Protein AF-A0A8S0Q6V1-F1 (afdb_monomer_lite)

Secondary structure (DSSP, 8-state):
------GGGSS-HHHHHHHHHHHHHHHHHHHHHHHHHHHHHHHHHHHHHTT----TTSS--

Organism: NCBI:txid158383

Foldseek 3Di:
DDPPPPPCVPQDPVNVVVVVVVVVVVVVVVVPVVVVVVVVVVVCCVVVVVPPPPPVVVVPD

pLDDT: mean 73.83, std 14.75, range [43.44, 91.75]

Sequence (61 aa):
MGKKNGIFCYADRVDKFLMFFGTLGSIGDGLQIPLMMFVLSAVINEYGNFNSSVSIHTVDK

InterPro domains:
  IPR036640 ABC transporter type 1, transmembrane domain superfamily [G3DSA:1.20.1560.10] (5-61)

Structure (mmCIF, N/CA/C/O backbone):
data_AF-A0A8S0Q6V1-F1
#
_entry.id   AF-A0A8S0Q6V1-F1
#
loop_
_atom_site.group_PDB
_atom_site.id
_atom_site.type_symbol
_atom_site.label_atom_id
_atom_site.label_alt_id
_atom_site.label_comp_id
_atom_site.label_asym_id
_atom_site.label_entity_id
_atom_site.label_seq_id
_atom_site.pdbx_PDB_ins_code
_atom_site.Cartn_x
_atom_site.Cartn_y
_atom_site.Cartn_z
_atom_site.occupancy
_atom_site.B_iso_or_equiv
_atom_site.auth_seq_id
_atom_site.auth_comp_id
_atom_site.auth_asym_id
_atom_site.auth_atom_id
_atom_site.pdbx_PDB_model_num
ATOM 1 N N . MET A 1 1 ? -9.626 -13.532 33.779 1.00 43.44 1 MET A N 1
ATOM 2 C CA . MET A 1 1 ? -9.773 -13.354 32.316 1.00 43.44 1 MET A CA 1
ATOM 3 C C . MET A 1 1 ? -9.860 -11.858 32.034 1.00 43.44 1 MET A C 1
ATOM 5 O O . MET A 1 1 ? -10.852 -11.244 32.399 1.00 43.44 1 MET A O 1
ATOM 9 N N . GLY A 1 2 ? -8.777 -11.242 31.550 1.00 47.12 2 GLY A N 1
ATOM 10 C CA . GLY A 1 2 ? -8.657 -9.782 31.443 1.00 47.12 2 GLY A CA 1
ATOM 11 C C . GLY A 1 2 ? -9.708 -9.177 30.510 1.00 47.12 2 GLY A C 1
ATOM 12 O O . GLY A 1 2 ? -9.746 -9.506 29.324 1.00 47.12 2 GLY A O 1
ATOM 13 N N . LYS A 1 3 ? -10.563 -8.301 31.051 1.00 54.12 3 LYS A N 1
ATOM 14 C CA . LYS A 1 3 ? -11.523 -7.491 30.291 1.00 54.12 3 LYS A CA 1
ATOM 15 C C . LYS A 1 3 ? -10.747 -6.6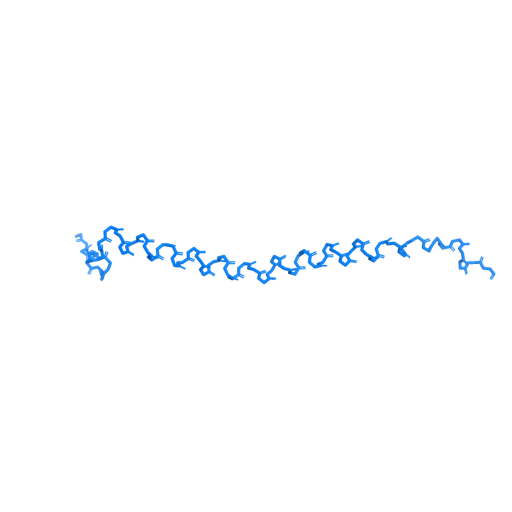02 29.322 1.00 54.12 3 LYS A C 1
ATOM 17 O O . LYS A 1 3 ? -10.177 -5.591 29.719 1.00 54.12 3 LYS A O 1
ATOM 22 N N . LYS A 1 4 ? -10.744 -6.974 28.042 1.00 55.66 4 LYS A N 1
ATOM 23 C CA . LYS A 1 4 ? -10.325 -6.116 26.926 1.00 55.66 4 LYS A CA 1
ATOM 24 C C . LYS A 1 4 ? -11.396 -5.042 26.698 1.00 55.66 4 LYS A C 1
ATOM 26 O O . LYS A 1 4 ? -11.994 -4.966 25.632 1.00 55.66 4 LYS A O 1
ATOM 31 N N . ASN A 1 5 ? -11.685 -4.234 27.711 1.00 55.62 5 ASN A N 1
ATOM 32 C CA . ASN A 1 5 ? -12.632 -3.124 27.617 1.00 55.62 5 ASN A CA 1
ATOM 33 C C . ASN A 1 5 ? -11.943 -1.893 27.016 1.00 55.62 5 ASN A C 1
ATOM 35 O O . ASN A 1 5 ? -11.977 -0.810 27.590 1.00 55.62 5 ASN A O 1
ATOM 39 N N . GLY A 1 6 ? -11.272 -2.077 25.878 1.00 64.69 6 GLY A N 1
ATOM 40 C CA . GLY A 1 6 ? -10.703 -0.968 25.123 1.00 64.69 6 GLY A CA 1
ATOM 41 C C . GLY A 1 6 ? -11.812 -0.114 24.509 1.00 64.69 6 GLY A C 1
ATOM 42 O O . GLY A 1 6 ? -12.909 -0.608 24.252 1.00 64.69 6 GLY A O 1
ATOM 43 N N . ILE A 1 7 ? -11.499 1.153 24.238 1.00 62.44 7 ILE A N 1
ATOM 44 C CA . ILE A 1 7 ? -12.380 2.199 23.677 1.00 62.44 7 ILE A CA 1
ATOM 45 C C . ILE A 1 7 ? -13.165 1.709 22.429 1.00 62.44 7 ILE A C 1
ATOM 47 O O . ILE A 1 7 ? -14.281 2.139 22.167 1.00 62.44 7 ILE A O 1
ATOM 51 N N . PHE A 1 8 ? -12.645 0.696 21.729 1.00 59.56 8 PHE A N 1
ATOM 52 C CA . PHE A 1 8 ? -13.259 -0.024 20.603 1.00 59.56 8 PHE A CA 1
ATOM 53 C C . PHE A 1 8 ? -14.479 -0.913 20.921 1.00 59.56 8 PHE A C 1
ATOM 55 O O . PHE A 1 8 ? -15.053 -1.510 20.004 1.00 59.56 8 PHE A O 1
ATOM 62 N N . CYS A 1 9 ? -14.848 -1.070 22.194 1.00 59.31 9 CYS A N 1
ATOM 63 C CA . CYS A 1 9 ? -16.048 -1.805 22.609 1.00 59.31 9 CYS A CA 1
ATOM 64 C C . CYS A 1 9 ? -17.314 -0.928 22.553 1.00 59.31 9 CYS A C 1
ATOM 66 O O . CYS A 1 9 ? -18.416 -1.463 22.513 1.00 59.31 9 CYS A O 1
ATOM 68 N N . TYR A 1 10 ? -17.145 0.401 22.528 1.00 58.28 10 TYR A N 1
ATOM 69 C CA . TYR A 1 10 ? -18.233 1.377 22.377 1.00 58.28 10 TYR A CA 1
ATOM 70 C C . TYR A 1 10 ? -18.478 1.772 20.911 1.00 58.28 10 TYR A C 1
ATOM 72 O O . TYR A 1 10 ? -19.485 2.391 20.594 1.00 58.28 10 TYR A O 1
ATOM 80 N N . ALA A 1 11 ? -17.551 1.413 20.018 1.00 59.38 11 ALA A N 1
ATOM 81 C CA . ALA A 1 11 ? -17.690 1.616 18.586 1.00 59.38 11 ALA A CA 1
ATOM 82 C C . ALA A 1 11 ? -18.712 0.617 18.036 1.00 59.38 11 ALA A C 1
ATOM 84 O O . ALA A 1 11 ? -18.497 -0.603 18.090 1.00 59.38 11 ALA A O 1
ATOM 85 N N . ASP A 1 12 ? -19.816 1.149 17.522 1.00 65.38 12 ASP A N 1
ATOM 86 C CA . ASP A 1 12 ? -20.863 0.363 16.889 1.00 65.38 12 ASP A CA 1
ATOM 87 C C . ASP A 1 12 ? -20.314 -0.369 15.652 1.00 65.38 12 ASP A C 1
ATOM 89 O O . ASP A 1 12 ? -19.223 -0.069 15.148 1.00 65.38 12 ASP A O 1
ATOM 93 N N . ARG A 1 13 ? -21.050 -1.359 15.137 1.00 69.81 13 ARG A N 1
ATOM 94 C CA . ARG A 1 13 ? -20.566 -2.190 14.017 1.00 69.81 13 ARG A CA 1
ATOM 95 C C . ARG A 1 13 ? -20.159 -1.318 12.812 1.00 69.81 13 ARG A C 1
ATOM 97 O O . ARG A 1 13 ? -19.179 -1.633 12.144 1.00 69.81 13 ARG A O 1
ATOM 104 N N . VAL A 1 14 ? -20.855 -0.194 12.616 1.00 77.88 14 VAL A N 1
ATOM 105 C CA . VAL A 1 14 ? -20.597 0.837 11.595 1.00 77.88 14 VAL A CA 1
ATOM 106 C C . VAL A 1 14 ? -19.285 1.597 11.826 1.00 77.88 14 VAL A C 1
ATOM 108 O O . VAL A 1 14 ?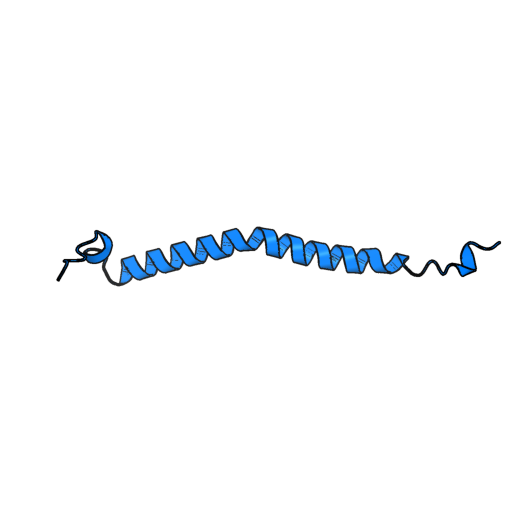 -18.505 1.725 10.887 1.00 77.88 14 VAL A O 1
ATOM 111 N N . ASP A 1 15 ? -18.973 2.022 13.052 1.00 78.19 15 ASP A N 1
ATOM 112 C CA . ASP A 1 15 ? -17.715 2.727 13.362 1.00 78.19 15 ASP A CA 1
ATOM 113 C C . ASP A 1 15 ? -16.491 1.843 13.103 1.00 78.19 15 ASP A C 1
ATOM 115 O O . ASP A 1 15 ? -15.468 2.301 12.590 1.00 78.19 15 ASP A O 1
ATOM 119 N N . LYS A 1 16 ? -16.606 0.541 13.386 1.00 77.12 16 LYS A N 1
ATOM 120 C CA . LYS A 1 16 ? -15.567 -0.442 13.042 1.00 77.12 16 LYS A CA 1
ATOM 121 C C . LYS A 1 16 ? -15.371 -0.583 11.534 1.00 77.12 16 LYS A C 1
ATOM 123 O O . LYS A 1 16 ? -14.231 -0.708 11.090 1.00 77.12 16 LYS A O 1
ATOM 128 N N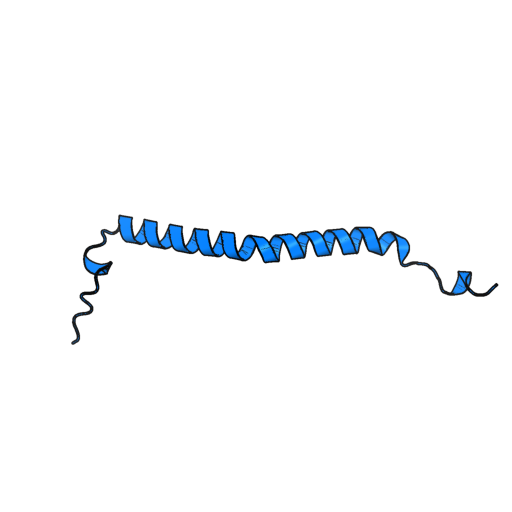 . PHE A 1 17 ? -16.455 -0.547 10.756 1.00 85.31 17 PHE A N 1
ATOM 129 C CA . PHE A 1 17 ? -16.369 -0.541 9.295 1.00 85.31 17 PHE A CA 1
ATOM 130 C C . PHE A 1 17 ? -15.734 0.751 8.776 1.00 85.31 17 PHE A C 1
ATOM 132 O O . PHE A 1 17 ? -14.857 0.673 7.920 1.00 85.31 17 PHE A O 1
ATOM 139 N N . LEU A 1 18 ? -16.101 1.918 9.317 1.00 85.88 18 LEU A N 1
ATOM 140 C CA . LEU A 1 18 ? -15.484 3.190 8.929 1.00 85.88 18 LEU A CA 1
ATOM 141 C C . LEU A 1 18 ? -13.983 3.214 9.230 1.00 85.88 18 LEU A C 1
ATOM 143 O O . LEU A 1 18 ? -13.201 3.621 8.375 1.00 85.88 18 LEU A O 1
ATOM 147 N N . MET A 1 19 ? -13.560 2.738 10.405 1.00 86.00 19 MET A N 1
ATOM 148 C CA . MET A 1 19 ? -12.135 2.651 10.740 1.00 86.00 19 MET A CA 1
ATOM 149 C C . MET A 1 19 ? -11.386 1.693 9.810 1.00 86.00 19 MET A C 1
ATOM 151 O O . MET A 1 19 ? -10.271 2.001 9.402 1.00 86.00 19 MET A O 1
ATOM 155 N N . PHE A 1 20 ? -11.999 0.568 9.433 1.00 87.50 20 PHE A N 1
ATOM 156 C CA . PHE A 1 20 ? -11.412 -0.367 8.474 1.00 87.50 20 PHE A CA 1
ATOM 157 C C . PHE A 1 20 ? -11.270 0.242 7.075 1.00 87.50 20 PHE A C 1
ATOM 159 O O . PHE A 1 20 ? -10.220 0.119 6.456 1.00 87.50 20 PHE A O 1
ATOM 166 N N . PHE A 1 21 ? -12.293 0.939 6.577 1.00 90.06 21 PHE A N 1
ATOM 167 C CA . PHE A 1 21 ? -12.201 1.636 5.292 1.00 90.06 21 PHE A CA 1
ATOM 168 C C . PHE A 1 21 ? -11.183 2.780 5.326 1.00 90.06 21 PHE A C 1
ATOM 170 O O . PHE A 1 21 ? -10.455 2.968 4.354 1.00 90.06 21 PHE A O 1
ATOM 177 N N . GLY A 1 22 ? -11.087 3.503 6.445 1.00 88.38 22 GLY A N 1
ATOM 178 C CA . GLY A 1 22 ? -10.086 4.548 6.643 1.00 88.38 22 GLY A CA 1
ATOM 179 C C . GLY A 1 22 ? -8.659 4.004 6.581 1.00 88.38 22 GLY A C 1
ATOM 180 O O . GLY A 1 22 ? -7.826 4.554 5.865 1.00 88.38 22 GLY A O 1
ATOM 181 N N . THR A 1 23 ? -8.380 2.884 7.256 1.00 89.38 23 THR A N 1
ATOM 182 C CA . THR A 1 23 ? -7.050 2.259 7.198 1.00 89.38 23 THR A CA 1
ATOM 183 C C . THR A 1 23 ? -6.747 1.673 5.822 1.00 89.38 23 THR A C 1
ATOM 185 O O . THR A 1 23 ? -5.624 1.822 5.343 1.00 89.38 23 THR A O 1
ATOM 188 N N . LEU A 1 24 ? -7.731 1.065 5.153 1.00 91.75 24 LEU A N 1
ATOM 189 C CA . LEU A 1 24 ? -7.572 0.567 3.784 1.00 91.75 24 LEU A CA 1
ATOM 190 C C . LEU A 1 24 ? -7.274 1.707 2.798 1.00 91.75 24 LEU A C 1
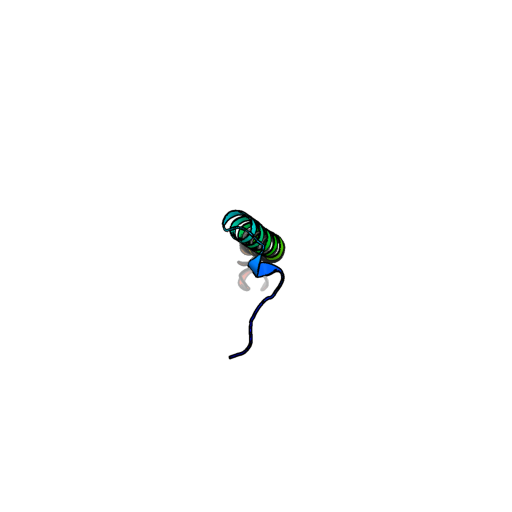ATOM 192 O O . LEU A 1 24 ? -6.407 1.563 1.938 1.00 91.75 24 LEU A O 1
ATOM 196 N N . GLY A 1 25 ? -7.951 2.848 2.956 1.00 88.69 25 GLY A N 1
ATOM 197 C CA . GLY A 1 25 ? -7.715 4.060 2.173 1.00 88.69 25 GLY A CA 1
ATOM 198 C C . GLY A 1 25 ? -6.299 4.603 2.361 1.00 88.69 25 GLY A C 1
ATOM 199 O O . GLY A 1 25 ? -5.614 4.860 1.376 1.00 88.69 25 GLY A O 1
ATOM 200 N N . SER A 1 26 ? -5.814 4.689 3.604 1.00 91.19 26 SER A N 1
ATOM 201 C CA . SER A 1 26 ? -4.433 5.116 3.879 1.00 91.19 26 SER A CA 1
ATOM 202 C C . SER A 1 26 ? -3.378 4.138 3.352 1.00 91.19 26 SER A C 1
ATOM 204 O O . SER A 1 26 ? -2.305 4.568 2.936 1.00 91.19 26 SER A O 1
ATOM 206 N N . ILE A 1 27 ? -3.663 2.832 3.336 1.00 91.75 27 ILE A N 1
ATOM 207 C CA . ILE A 1 27 ? -2.778 1.837 2.709 1.00 91.75 27 ILE A CA 1
ATOM 208 C C . ILE A 1 27 ? -2.738 2.042 1.190 1.00 91.75 27 ILE A C 1
ATOM 210 O O . ILE A 1 27 ? -1.657 2.021 0.606 1.00 91.75 27 ILE A O 1
ATOM 214 N N . GLY A 1 28 ? -3.892 2.261 0.554 1.00 87.75 28 GLY A N 1
ATOM 215 C CA . GLY A 1 28 ? -3.971 2.550 -0.879 1.00 87.75 28 GLY A CA 1
ATOM 216 C C . GLY A 1 28 ? -3.196 3.812 -1.268 1.00 87.75 28 GLY A C 1
ATOM 217 O O . GLY A 1 28 ? -2.415 3.778 -2.215 1.00 87.75 28 GLY A O 1
ATOM 218 N N . ASP A 1 29 ? -3.347 4.883 -0.489 1.00 87.69 29 ASP A N 1
ATOM 219 C CA . ASP A 1 29 ? -2.622 6.145 -0.677 1.00 87.69 29 ASP A CA 1
ATOM 220 C C . ASP A 1 29 ? -1.101 5.965 -0.495 1.00 87.69 29 ASP A C 1
ATOM 222 O O . ASP A 1 29 ? -0.307 6.373 -1.343 1.00 87.69 29 ASP A O 1
ATOM 226 N N . GLY A 1 30 ? -0.677 5.217 0.531 1.00 86.00 30 GLY A N 1
ATOM 227 C CA . GLY A 1 30 ? 0.738 4.891 0.746 1.00 86.00 30 GLY A CA 1
ATOM 228 C C . GLY A 1 30 ? 1.360 4.039 -0.369 1.00 86.00 30 GLY A C 1
ATOM 229 O O . GLY A 1 30 ? 2.548 4.176 -0.669 1.00 86.00 30 GLY A O 1
ATOM 230 N N . LEU A 1 31 ? 0.567 3.181 -1.020 1.00 88.44 31 LEU A N 1
ATOM 231 C CA . LEU A 1 31 ? 1.000 2.357 -2.154 1.00 88.44 31 LEU A CA 1
ATOM 232 C C . LEU A 1 31 ? 0.965 3.102 -3.499 1.00 88.44 31 LEU A C 1
ATOM 234 O O . LEU A 1 31 ? 1.557 2.621 -4.469 1.00 88.44 31 LEU A O 1
ATOM 238 N N . GLN A 1 32 ? 0.339 4.278 -3.575 1.00 88.38 32 GLN A N 1
ATOM 239 C CA . GLN A 1 32 ? 0.267 5.069 -4.805 1.00 88.38 32 GLN A CA 1
ATOM 240 C C . GLN A 1 32 ? 1.656 5.506 -5.294 1.00 88.38 32 GLN A C 1
ATOM 242 O O . GLN A 1 32 ? 1.948 5.416 -6.487 1.00 88.38 32 GLN A O 1
ATOM 247 N N . ILE A 1 33 ? 2.528 5.942 -4.380 1.00 87.00 33 ILE A N 1
ATOM 248 C CA . ILE A 1 33 ? 3.888 6.407 -4.695 1.00 87.00 33 ILE A CA 1
ATOM 249 C C . ILE A 1 33 ? 4.756 5.309 -5.348 1.00 87.00 33 ILE A C 1
ATOM 251 O O . ILE A 1 33 ? 5.283 5.549 -6.439 1.00 87.00 33 ILE A O 1
ATOM 255 N N . PRO A 1 34 ? 4.902 4.098 -4.769 1.00 85.06 34 PRO A N 1
ATOM 256 C CA . PRO A 1 34 ? 5.690 3.037 -5.397 1.00 85.06 34 PRO A CA 1
ATOM 257 C C . PRO A 1 34 ? 5.058 2.508 -6.692 1.00 85.06 34 PRO A C 1
ATOM 259 O O . PRO A 1 34 ? 5.789 2.196 -7.632 1.00 85.06 34 PRO A O 1
ATOM 262 N N . LEU A 1 35 ? 3.723 2.449 -6.787 1.00 86.38 35 LEU A N 1
ATOM 263 C CA . LEU A 1 35 ? 3.040 2.045 -8.022 1.00 86.38 35 LEU A CA 1
ATOM 264 C C . LEU A 1 35 ? 3.292 3.030 -9.166 1.00 86.38 35 LEU A C 1
ATOM 266 O O . LEU A 1 35 ? 3.609 2.606 -10.277 1.00 86.38 35 LEU A O 1
ATOM 270 N N . MET A 1 36 ? 3.204 4.336 -8.899 1.00 86.75 36 MET A N 1
ATOM 271 C CA . MET A 1 36 ? 3.502 5.359 -9.901 1.00 86.75 36 MET A CA 1
ATOM 272 C C . MET A 1 36 ? 4.958 5.258 -10.373 1.00 86.75 36 MET A C 1
ATOM 274 O O . MET A 1 36 ? 5.215 5.325 -11.573 1.00 86.75 36 MET A O 1
ATOM 278 N N . MET A 1 37 ? 5.903 5.036 -9.455 1.00 87.00 37 MET A N 1
ATOM 279 C CA . MET A 1 37 ? 7.315 4.856 -9.799 1.00 87.00 37 MET A CA 1
ATOM 280 C C . MET A 1 37 ? 7.560 3.588 -10.631 1.00 87.00 37 MET A C 1
ATOM 282 O O . MET A 1 37 ? 8.350 3.622 -11.573 1.00 87.00 37 MET A O 1
ATOM 286 N N . PHE A 1 38 ? 6.860 2.490 -10.338 1.00 89.25 38 PHE A N 1
ATOM 287 C CA . PHE A 1 38 ? 6.940 1.253 -11.118 1.00 89.25 38 PHE A CA 1
ATOM 288 C C . PHE A 1 38 ? 6.421 1.436 -12.549 1.00 89.25 38 PHE A C 1
ATOM 290 O O . PHE A 1 38 ? 7.102 1.069 -13.506 1.00 89.25 38 PHE A O 1
ATOM 297 N N . VAL A 1 39 ? 5.249 2.057 -12.709 1.00 88.88 39 VAL A N 1
ATOM 298 C CA . VAL A 1 39 ? 4.678 2.352 -14.034 1.00 88.88 39 VAL A CA 1
ATOM 299 C C . VAL A 1 39 ? 5.591 3.297 -14.811 1.00 88.88 39 VAL A C 1
ATOM 301 O O . VAL A 1 39 ? 5.897 3.033 -15.971 1.00 88.88 39 VAL A O 1
ATOM 304 N N . LEU A 1 40 ? 6.091 4.355 -14.167 1.00 87.56 40 LEU A N 1
ATOM 305 C CA . LEU A 1 40 ? 7.046 5.276 -14.778 1.00 87.56 40 LEU A CA 1
ATOM 306 C C . LEU A 1 40 ? 8.320 4.545 -15.226 1.00 87.56 40 LEU A C 1
ATOM 308 O O . LEU A 1 40 ? 8.801 4.786 -16.327 1.00 87.56 40 LEU A O 1
ATOM 312 N N . SER A 1 41 ? 8.849 3.629 -14.412 1.00 86.81 41 SER A N 1
ATOM 313 C CA . SER A 1 41 ? 10.022 2.826 -14.765 1.00 86.81 41 SER A CA 1
ATOM 314 C C . SER A 1 41 ? 9.764 1.916 -15.966 1.00 86.81 41 SER A C 1
ATOM 316 O O . SER A 1 41 ? 10.647 1.773 -16.808 1.00 86.81 41 SER A O 1
ATOM 318 N N . ALA A 1 42 ? 8.582 1.304 -16.058 1.00 86.38 42 ALA A N 1
ATOM 319 C CA . ALA A 1 42 ? 8.205 0.476 -17.202 1.00 86.38 42 ALA A CA 1
ATOM 320 C C . ALA A 1 42 ? 8.127 1.315 -18.485 1.00 86.38 42 ALA A C 1
ATOM 322 O O . ALA A 1 42 ? 8.707 0.942 -19.502 1.00 86.38 42 ALA A O 1
ATOM 323 N N . VAL A 1 43 ? 7.507 2.495 -18.394 1.00 86.25 43 VAL A N 1
ATOM 324 C CA . VAL A 1 43 ? 7.458 3.481 -19.478 1.00 86.25 43 VAL A CA 1
ATOM 325 C C . VAL A 1 43 ? 8.875 3.892 -19.890 1.00 86.25 43 VAL A C 1
ATOM 327 O O . VAL A 1 43 ? 9.235 3.751 -21.054 1.00 86.25 43 VAL A O 1
ATOM 330 N N . ILE A 1 44 ? 9.723 4.326 -18.954 1.00 85.00 44 ILE A N 1
ATOM 331 C CA . ILE A 1 44 ? 11.113 4.719 -19.238 1.00 85.00 44 ILE A CA 1
ATOM 332 C C . ILE A 1 44 ? 11.894 3.577 -19.895 1.00 85.00 44 ILE A C 1
ATOM 334 O O . ILE A 1 44 ? 12.631 3.821 -20.847 1.00 85.00 44 ILE A O 1
ATOM 338 N N . ASN A 1 45 ? 11.739 2.341 -19.419 1.00 84.44 45 ASN A N 1
ATOM 339 C CA . ASN A 1 45 ? 12.411 1.182 -19.996 1.00 84.44 45 ASN A CA 1
ATOM 340 C C . ASN A 1 45 ? 11.958 0.929 -21.440 1.00 84.44 45 ASN A C 1
ATOM 342 O O . ASN A 1 45 ? 12.791 0.667 -22.300 1.00 84.44 45 ASN A O 1
ATOM 346 N N . GLU A 1 46 ? 10.664 1.053 -21.730 1.00 82.12 46 GLU A N 1
ATOM 347 C CA . GLU A 1 46 ? 10.125 0.871 -23.080 1.00 82.12 46 GLU A CA 1
ATOM 348 C C . GLU A 1 46 ? 10.578 1.979 -24.041 1.00 82.12 46 GLU A C 1
ATOM 350 O O . GLU A 1 46 ? 11.041 1.686 -25.143 1.00 82.12 46 GLU A O 1
ATOM 355 N N . TYR A 1 47 ? 10.562 3.240 -23.598 1.00 76.12 47 TYR A N 1
ATOM 356 C CA . TYR A 1 47 ? 11.095 4.370 -24.368 1.00 76.12 47 TYR A CA 1
ATOM 357 C C . TYR A 1 47 ? 12.623 4.297 -24.551 1.00 76.12 47 TYR A C 1
ATOM 359 O O . TYR A 1 47 ? 13.135 4.640 -25.617 1.00 76.12 47 TYR A O 1
ATOM 367 N N . GLY A 1 48 ? 13.363 3.841 -23.539 1.00 70.81 48 GLY A N 1
ATOM 368 C CA . GLY A 1 48 ? 14.820 3.696 -23.582 1.00 70.81 48 GLY A CA 1
ATOM 369 C C . GLY A 1 48 ? 15.289 2.539 -24.466 1.00 70.81 48 GLY A C 1
ATOM 370 O O . GLY A 1 48 ? 16.341 2.638 -25.099 1.00 70.81 48 GLY A O 1
ATOM 371 N N . ASN A 1 49 ? 14.492 1.471 -24.579 1.00 65.25 49 ASN A N 1
ATOM 372 C CA . ASN A 1 49 ? 14.880 0.277 -25.328 1.00 65.25 49 ASN A CA 1
ATOM 373 C C . ASN A 1 49 ? 14.884 0.468 -26.858 1.00 65.25 49 ASN A C 1
ATOM 375 O O . ASN A 1 49 ? 15.496 -0.319 -27.578 1.00 65.25 49 ASN A O 1
ATOM 379 N N . PHE A 1 50 ? 14.279 1.545 -27.374 1.00 57.94 50 PHE A N 1
ATOM 380 C CA . PHE A 1 50 ? 14.348 1.890 -28.801 1.00 57.94 50 PHE A CA 1
ATOM 381 C C . PHE A 1 50 ? 15.751 2.327 -29.273 1.00 57.94 50 PHE A C 1
ATOM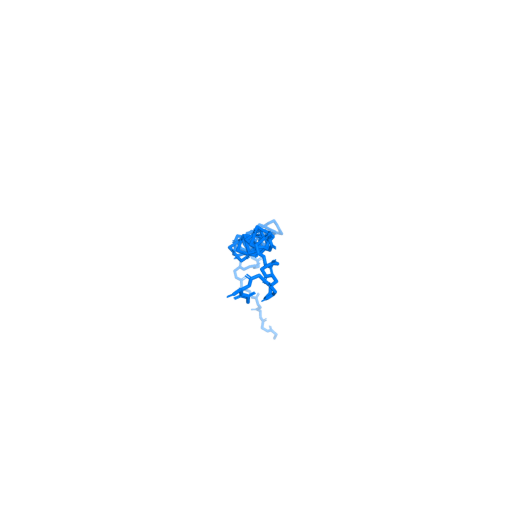 383 O O . PHE A 1 50 ? 15.985 2.364 -30.478 1.00 57.94 50 PHE A O 1
ATOM 390 N N . ASN A 1 51 ? 16.699 2.611 -28.367 1.00 55.88 51 ASN A N 1
ATOM 391 C CA . ASN A 1 51 ? 18.079 2.999 -28.710 1.00 55.88 51 ASN A CA 1
ATOM 392 C C . ASN A 1 51 ? 19.145 1.929 -28.383 1.00 55.88 51 ASN A C 1
ATOM 394 O O . ASN A 1 51 ? 20.333 2.164 -28.597 1.00 55.88 51 ASN A O 1
ATOM 398 N N . SER A 1 52 ? 18.761 0.745 -27.893 1.00 55.75 52 SER A N 1
ATOM 399 C CA . SER A 1 52 ? 19.716 -0.252 -27.371 1.00 55.75 52 SER A CA 1
ATOM 400 C C . SER A 1 52 ? 20.331 -1.190 -28.413 1.00 55.75 52 SER A C 1
ATOM 402 O O . SER A 1 52 ? 21.134 -2.044 -28.047 1.00 55.75 52 SER A O 1
ATOM 404 N N . SER A 1 53 ? 19.988 -1.077 -29.699 1.00 54.47 53 SER A N 1
ATOM 405 C CA . SER A 1 53 ? 20.671 -1.837 -30.757 1.00 54.47 53 SER A CA 1
ATOM 406 C C . SER A 1 53 ? 21.710 -0.978 -31.475 1.00 54.47 53 SER A C 1
ATOM 408 O O . SER A 1 53 ? 21.789 -0.951 -32.700 1.00 54.47 53 SER A O 1
ATOM 410 N N . VAL A 1 54 ? 22.554 -0.274 -30.716 1.00 58.97 54 VAL A N 1
ATOM 411 C CA . VAL A 1 54 ? 23.862 0.120 -31.250 1.00 58.97 54 VAL A CA 1
ATOM 412 C C . VAL A 1 54 ? 24.706 -1.148 -31.255 1.00 58.97 54 VAL A C 1
ATOM 414 O O . VAL A 1 54 ? 25.430 -1.453 -30.310 1.00 58.97 54 VAL A O 1
ATOM 417 N N . SER A 1 55 ? 24.527 -1.951 -32.306 1.00 51.88 55 SER A N 1
ATOM 418 C CA . SER A 1 55 ? 25.400 -3.079 -32.597 1.00 51.88 55 SER A CA 1
ATOM 419 C C . SER A 1 55 ? 26.840 -2.576 -32.555 1.00 51.88 55 SER A C 1
ATOM 421 O O . SER A 1 55 ? 27.184 -1.630 -33.267 1.00 51.88 55 SER A O 1
ATOM 423 N N . ILE A 1 56 ? 27.687 -3.217 -31.745 1.00 58.91 56 ILE A N 1
ATOM 424 C CA . ILE A 1 56 ? 29.129 -2.930 -31.655 1.00 58.91 56 ILE A CA 1
ATOM 425 C C . ILE A 1 56 ? 29.824 -3.076 -33.029 1.00 58.91 56 ILE A C 1
ATOM 427 O O . ILE A 1 56 ? 30.935 -2.608 -33.228 1.00 58.91 56 ILE A O 1
ATOM 431 N N . HIS A 1 57 ? 29.122 -3.601 -34.036 1.00 56.84 57 HIS A N 1
ATOM 432 C CA . HIS A 1 57 ? 29.525 -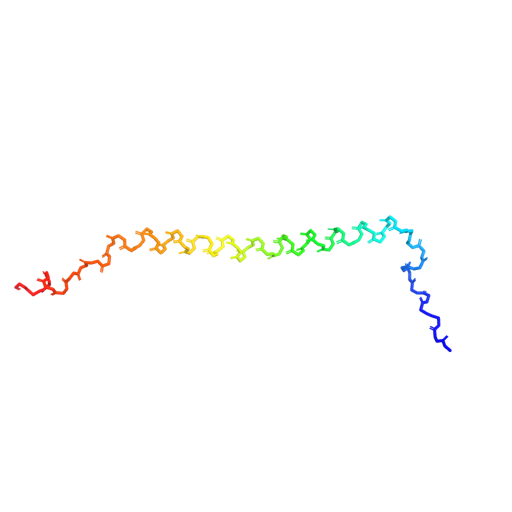3.579 -35.438 1.00 56.84 57 HIS A CA 1
ATOM 433 C C . HIS A 1 57 ? 29.436 -2.190 -36.126 1.00 56.84 57 HIS A C 1
ATOM 435 O O . HIS A 1 57 ? 29.891 -2.043 -37.254 1.00 56.84 57 HIS A O 1
ATOM 441 N N . THR A 1 58 ? 28.836 -1.161 -35.511 1.00 55.88 58 THR A N 1
ATOM 442 C CA . THR A 1 58 ? 28.804 0.218 -36.070 1.00 55.88 58 THR A CA 1
ATOM 443 C C . THR A 1 58 ? 29.935 1.101 -35.530 1.00 55.88 58 THR A C 1
ATOM 445 O O . THR A 1 58 ? 30.251 2.126 -36.128 1.00 55.88 58 THR A O 1
ATOM 448 N N . VAL A 1 59 ? 30.548 0.717 -34.405 1.00 61.94 59 VAL A N 1
ATOM 449 C CA . VAL A 1 59 ? 31.627 1.481 -33.748 1.00 61.94 59 VAL A CA 1
ATOM 450 C C . VAL A 1 59 ? 33.032 1.043 -34.168 1.00 61.94 59 VAL A C 1
ATOM 452 O O . VAL A 1 59 ? 33.988 1.735 -33.835 1.00 61.94 59 VAL A O 1
ATOM 455 N N . ASP A 1 60 ? 33.158 -0.040 -34.938 1.00 55.66 60 ASP A N 1
ATOM 456 C CA . ASP A 1 60 ? 34.406 -0.413 -35.609 1.00 55.66 60 ASP A CA 1
ATOM 457 C C . ASP A 1 60 ? 34.367 0.125 -37.051 1.00 55.66 60 ASP A C 1
ATOM 459 O O . ASP A 1 60 ? 33.740 -0.459 -37.940 1.00 55.66 60 ASP A O 1
ATOM 463 N N . LYS A 1 61 ? 34.939 1.314 -37.260 1.00 56.22 61 LYS A N 1
ATOM 464 C CA . LYS A 1 61 ? 35.214 1.897 -38.577 1.00 56.22 61 LYS A CA 1
ATOM 465 C C . LYS A 1 61 ? 36.643 2.415 -38.608 1.00 56.22 61 LYS A C 1
ATOM 467 O O . LYS A 1 61 ? 37.039 3.058 -37.610 1.00 56.22 61 LYS A O 1
#

Radius of gyration: 25.99 Å; chains: 1; bounding box: 56×20×71 Å